Protein AF-A0A2S5V066-F1 (afdb_monomer_lite)

Foldseek 3Di:
DDLVVLLVLLLVLLVVLLVCLVPDDQQPADPVDPPDGSLNVLQVQLQVLQLLLCQLVVQQDRDDRDDDGQPVVDSVSNSVSSNVSSVSSSVSLVPDDQARATCDPDPPRGSSNSSVVSSVVSVCSVVSDPDDDPPDDDDDDDDDDDDDDDDDDDDDDDDDDDDPPPPPPPDPPPDDD

Radius of gyration: 23.22 Å; chains: 1; bounding box: 58×36×68 Å

pLDDT: mean 70.91, std 26.37, range [24.11, 96.81]

Sequence (177 aa):
MRHADFIDATEKAAASFGLLLETADLAMPVPSCPGWSLADLAAHLGGVHRWARAQLLGGGEQVDRQAPDAPLGDRDAFVAWFREGAAELVGTLRELPADAACWALYPPARASTWAKRSGRRSRRLCTSGMRPKPSGSARPSRRGSLRPASPKSRRTCTRGRSRSAGRLRSARWSTCG

Secondary structure (DSSP, 8-state):
--HHHHHHHHHHHHHHHHHHHHHS-TT-B-TTSTT-BHHHHHHHHHHHHHHHHHHHHTTTS-----PPPP-TT-HHHHHHHHHHHHHHHHHHHHHS-TT-B---SSSS-BHHHHHHHHHHHHHHHHHT--PPPP-PPPPPPPP----------------------------------

Structure (mmCIF, N/CA/C/O backbone):
data_AF-A0A2S5V066-F1
#
_entry.id   AF-A0A2S5V066-F1
#
loop_
_atom_site.group_PDB
_atom_site.id
_atom_site.type_symbol
_atom_site.label_atom_id
_atom_site.label_alt_id
_atom_site.label_comp_id
_atom_site.label_asym_id
_atom_site.label_entity_id
_atom_site.label_seq_id
_atom_site.pdbx_PDB_ins_code
_atom_site.Cartn_x
_atom_site.Cartn_y
_atom_site.Cartn_z
_atom_site.occupancy
_atom_site.B_iso_or_equiv
_atom_site.auth_seq_id
_atom_site.auth_comp_id
_atom_site.auth_asym_id
_atom_site.auth_atom_id
_atom_site.pdbx_PDB_model_num
ATOM 1 N N . MET A 1 1 ? 19.775 -5.676 2.095 1.00 64.50 1 MET A N 1
ATOM 2 C CA . MET A 1 1 ? 18.375 -6.084 1.866 1.00 64.50 1 MET A CA 1
ATOM 3 C C . MET A 1 1 ? 18.136 -6.068 0.366 1.00 64.50 1 MET A C 1
ATOM 5 O O . MET A 1 1 ? 18.369 -5.035 -0.263 1.00 64.50 1 MET A O 1
ATOM 9 N N . ARG A 1 2 ? 17.836 -7.238 -0.198 1.00 83.38 2 ARG A N 1
ATOM 10 C CA . ARG A 1 2 ? 17.603 -7.478 -1.629 1.00 83.38 2 ARG A CA 1
ATOM 11 C C . ARG A 1 2 ? 16.200 -6.986 -2.016 1.00 83.38 2 ARG A C 1
ATOM 13 O O . ARG A 1 2 ? 15.385 -6.712 -1.142 1.00 83.38 2 ARG A O 1
ATOM 20 N N . HIS A 1 3 ? 15.928 -6.847 -3.315 1.00 85.38 3 HIS A N 1
ATOM 21 C CA . HIS A 1 3 ? 14.616 -6.431 -3.852 1.00 85.38 3 HIS A CA 1
ATOM 22 C C . HIS A 1 3 ? 13.464 -7.274 -3.282 1.00 85.38 3 HIS A C 1
ATOM 24 O O . HIS A 1 3 ? 12.523 -6.718 -2.724 1.00 85.38 3 HIS A O 1
ATOM 30 N N . ALA A 1 4 ? 13.613 -8.601 -3.309 1.00 89.44 4 ALA A N 1
ATOM 31 C CA . ALA A 1 4 ? 12.638 -9.553 -2.777 1.00 89.44 4 ALA A CA 1
ATOM 32 C C . ALA A 1 4 ? 12.341 -9.353 -1.278 1.00 89.44 4 ALA A C 1
ATOM 34 O O . ALA A 1 4 ? 11.179 -9.302 -0.891 1.00 89.44 4 ALA A O 1
ATOM 35 N N . ASP A 1 5 ? 13.363 -9.121 -0.446 1.00 89.56 5 ASP A N 1
ATOM 36 C CA . ASP A 1 5 ? 13.177 -8.909 0.998 1.00 89.56 5 ASP A CA 1
ATOM 37 C C . ASP A 1 5 ? 12.239 -7.722 1.298 1.00 89.56 5 ASP A C 1
ATOM 39 O O . ASP A 1 5 ? 11.481 -7.735 2.270 1.00 89.56 5 ASP A O 1
ATOM 43 N N . PHE A 1 6 ? 12.303 -6.666 0.478 1.00 89.50 6 PHE A N 1
ATOM 44 C CA . PHE A 1 6 ? 11.434 -5.502 0.635 1.00 89.50 6 PHE A CA 1
ATOM 45 C C . PHE A 1 6 ? 9.996 -5.791 0.210 1.00 89.50 6 PHE A C 1
ATOM 47 O O . PHE A 1 6 ? 9.073 -5.290 0.851 1.00 89.50 6 PHE A O 1
ATOM 54 N N . ILE A 1 7 ? 9.815 -6.599 -0.835 1.00 92.38 7 ILE A N 1
ATOM 55 C CA . ILE A 1 7 ? 8.499 -7.052 -1.292 1.00 92.38 7 ILE A CA 1
ATOM 56 C C . ILE A 1 7 ? 7.834 -7.879 -0.191 1.00 92.38 7 ILE A C 1
ATOM 58 O O . ILE A 1 7 ? 6.714 -7.570 0.214 1.00 92.38 7 ILE A O 1
ATOM 62 N N . ASP A 1 8 ? 8.554 -8.853 0.368 1.00 92.12 8 ASP A N 1
ATOM 63 C CA . ASP A 1 8 ? 8.042 -9.714 1.436 1.00 92.12 8 ASP A CA 1
ATOM 64 C C . ASP A 1 8 ? 7.703 -8.915 2.700 1.00 92.12 8 ASP A C 1
ATOM 66 O O . ASP A 1 8 ? 6.710 -9.184 3.378 1.00 92.12 8 ASP A O 1
ATOM 70 N N . ALA A 1 9 ? 8.513 -7.904 3.030 1.00 90.50 9 ALA A N 1
ATOM 71 C CA . ALA A 1 9 ? 8.221 -7.005 4.141 1.00 90.50 9 ALA A CA 1
ATOM 72 C C . ALA A 1 9 ? 6.940 -6.188 3.901 1.00 90.50 9 ALA A C 1
ATOM 74 O O . ALA A 1 9 ? 6.173 -5.966 4.841 1.00 90.50 9 ALA A O 1
ATOM 75 N N . THR A 1 10 ? 6.697 -5.745 2.664 1.00 91.19 10 THR A N 1
ATOM 76 C CA . THR A 1 10 ? 5.458 -5.050 2.299 1.00 91.19 10 THR A CA 1
ATOM 77 C C . THR A 1 10 ? 4.251 -5.973 2.391 1.00 91.19 10 THR A C 1
ATOM 79 O O . THR A 1 10 ? 3.276 -5.599 3.041 1.00 91.19 10 THR A O 1
ATOM 82 N N . GLU A 1 11 ? 4.332 -7.176 1.826 1.00 94.56 11 GLU A N 1
ATOM 83 C CA . GLU A 1 11 ? 3.247 -8.162 1.855 1.00 94.56 11 GLU A CA 1
ATOM 84 C C . GLU A 1 11 ? 2.868 -8.543 3.292 1.00 94.56 11 GLU A C 1
ATOM 86 O O . GLU A 1 11 ? 1.706 -8.422 3.681 1.00 94.56 11 GLU A O 1
ATOM 91 N N . LYS A 1 12 ? 3.850 -8.907 4.128 1.00 93.19 12 LYS A N 1
ATOM 92 C CA . LYS A 1 12 ? 3.613 -9.296 5.530 1.00 93.19 12 LYS A CA 1
ATOM 93 C C . LYS A 1 12 ? 2.982 -8.173 6.348 1.00 93.19 12 LYS A C 1
ATOM 95 O O . LYS A 1 12 ? 2.071 -8.416 7.144 1.00 93.19 12 LYS A O 1
ATOM 100 N N . ALA A 1 13 ? 3.452 -6.940 6.164 1.00 91.50 13 ALA A N 1
ATOM 101 C CA . ALA A 1 13 ? 2.893 -5.794 6.869 1.00 91.50 13 ALA A CA 1
ATOM 102 C C . ALA A 1 13 ? 1.473 -5.471 6.395 1.00 91.50 13 ALA A C 1
ATOM 104 O O . ALA A 1 13 ? 0.614 -5.194 7.228 1.00 91.50 13 ALA A O 1
ATOM 105 N N . ALA A 1 14 ? 1.213 -5.533 5.085 1.00 93.56 14 ALA A N 1
ATOM 106 C CA . ALA A 1 14 ? -0.116 -5.301 4.532 1.00 93.56 14 ALA A CA 1
ATOM 107 C C . ALA A 1 14 ? -1.114 -6.369 4.999 1.00 93.56 14 ALA A C 1
ATOM 109 O O . ALA A 1 14 ? -2.214 -6.021 5.419 1.00 93.56 14 ALA A O 1
ATOM 110 N N . ALA A 1 15 ? -0.718 -7.645 5.025 1.00 93.69 15 ALA A N 1
ATOM 111 C CA . ALA A 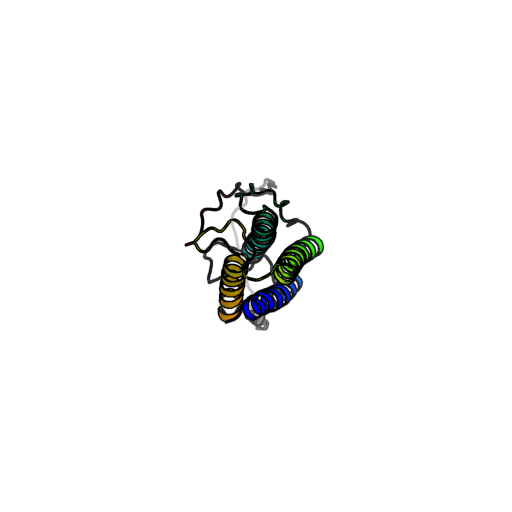1 15 ? -1.542 -8.724 5.565 1.00 93.69 15 ALA A CA 1
ATOM 112 C C . ALA A 1 15 ? -1.877 -8.496 7.050 1.00 93.69 15 ALA A C 1
ATOM 114 O O . ALA A 1 15 ? -3.047 -8.501 7.434 1.00 93.69 15 ALA A O 1
ATOM 115 N N . SER A 1 16 ? -0.861 -8.207 7.871 1.00 92.75 16 SER A N 1
ATOM 116 C CA . SER A 1 16 ? -1.038 -7.934 9.307 1.00 92.75 16 SER A CA 1
ATOM 117 C C . SER A 1 16 ? -1.949 -6.729 9.556 1.00 92.75 16 SER A C 1
ATOM 119 O O . SER A 1 16 ? -2.811 -6.759 10.430 1.00 92.75 16 SER A O 1
ATOM 121 N N . PHE A 1 17 ? -1.774 -5.664 8.774 1.00 93.06 17 PHE A N 1
ATOM 122 C CA . PHE A 1 17 ? -2.592 -4.466 8.888 1.00 93.06 17 PHE A CA 1
ATOM 123 C C . PHE A 1 17 ? -4.026 -4.713 8.406 1.00 93.06 17 PHE A C 1
ATOM 125 O O . PHE A 1 17 ? -4.961 -4.256 9.048 1.00 93.06 17 PHE A O 1
ATOM 132 N N . GLY A 1 18 ? -4.225 -5.510 7.354 1.00 93.69 18 GLY A N 1
ATOM 133 C CA . GLY A 1 18 ? -5.556 -5.924 6.906 1.00 93.69 18 GLY A CA 1
ATOM 134 C C . GLY A 1 18 ? -6.350 -6.647 7.999 1.00 93.69 18 GLY A C 1
ATOM 135 O O . GLY A 1 18 ? -7.513 -6.327 8.206 1.00 93.69 18 GLY A O 1
ATOM 136 N N . LEU A 1 19 ? -5.718 -7.556 8.751 1.00 93.50 19 LEU A N 1
ATOM 137 C CA . LEU A 1 19 ? -6.347 -8.218 9.909 1.00 93.50 19 LEU A CA 1
ATOM 138 C C . LEU A 1 19 ? -6.717 -7.226 11.028 1.00 93.50 19 LEU A C 1
ATOM 140 O O . LEU A 1 19 ? -7.747 -7.365 11.692 1.00 93.50 19 LEU A O 1
ATOM 144 N N . LEU A 1 20 ? -5.886 -6.201 11.242 1.00 93.50 20 LEU A N 1
ATOM 145 C CA . LEU A 1 20 ? -6.188 -5.132 12.196 1.00 93.50 20 LEU A CA 1
ATOM 146 C C . LEU A 1 20 ? -7.430 -4.342 11.756 1.00 93.50 20 LEU A C 1
ATOM 148 O O . LEU A 1 20 ? -8.261 -4.017 12.595 1.00 93.50 20 LEU A O 1
ATOM 152 N N . LEU A 1 21 ? -7.583 -4.058 10.461 1.00 93.69 21 LEU A N 1
ATOM 153 C CA . LEU A 1 21 ? -8.739 -3.317 9.940 1.00 93.69 21 LEU A CA 1
ATOM 154 C C . LEU A 1 21 ? -10.059 -4.085 10.083 1.00 93.69 21 LEU A C 1
ATOM 156 O O . LEU A 1 21 ? -11.103 -3.466 10.284 1.00 93.69 21 LEU A O 1
ATOM 160 N N . GLU A 1 22 ? -10.020 -5.416 10.043 1.00 93.62 22 GLU A N 1
ATOM 161 C CA . GLU A 1 22 ? -11.202 -6.253 10.283 1.00 93.62 22 GLU A CA 1
ATOM 162 C C . GLU A 1 22 ? -11.663 -6.192 11.738 1.00 93.62 22 GLU A C 1
ATOM 164 O O . GLU A 1 22 ? -12.860 -6.135 12.016 1.00 93.62 22 GLU A O 1
ATOM 169 N N . THR A 1 23 ? -10.716 -6.175 12.676 1.00 91.94 23 THR A N 1
ATOM 170 C CA . THR A 1 23 ? -10.989 -6.459 14.092 1.00 91.94 23 THR A CA 1
ATOM 171 C C . THR A 1 23 ? -10.970 -5.226 14.993 1.00 91.94 23 THR A C 1
ATOM 173 O O . THR A 1 23 ? -11.666 -5.198 16.007 1.00 91.94 23 THR A O 1
ATOM 176 N N . ALA A 1 24 ? -10.202 -4.193 14.646 1.00 92.38 24 ALA A N 1
ATOM 177 C CA . ALA A 1 24 ? -10.030 -3.003 15.473 1.00 92.38 24 ALA A CA 1
ATOM 178 C C . ALA A 1 24 ? -11.123 -1.945 15.239 1.00 92.38 24 ALA A C 1
ATOM 180 O O . ALA A 1 24 ? -11.897 -1.984 14.274 1.00 92.38 24 ALA A O 1
ATOM 181 N N . ASP A 1 25 ? -11.170 -0.959 16.136 1.00 92.00 25 ASP A N 1
ATOM 182 C CA . ASP A 1 25 ? -11.926 0.269 15.908 1.00 92.00 25 ASP A CA 1
ATOM 183 C C . ASP A 1 25 ? -11.200 1.136 14.868 1.00 92.00 25 ASP A C 1
ATOM 185 O O . ASP A 1 25 ? -10.052 1.544 15.057 1.00 92.00 25 ASP A O 1
ATOM 189 N N . LEU A 1 26 ? -11.885 1.428 13.764 1.00 92.25 26 LEU A N 1
ATOM 190 C CA . LEU A 1 26 ? -11.353 2.231 12.668 1.00 92.25 26 LEU A CA 1
ATOM 191 C C . LEU A 1 26 ? -11.183 3.710 13.047 1.00 92.25 26 LEU A C 1
ATOM 193 O O . LEU A 1 26 ? -10.360 4.393 12.441 1.00 92.25 26 LEU A O 1
ATOM 197 N N . ALA A 1 27 ? -11.903 4.194 14.064 1.00 93.19 27 ALA A N 1
ATOM 198 C CA . ALA A 1 27 ? -11.756 5.550 14.589 1.00 93.19 27 ALA A CA 1
ATOM 199 C C . ALA A 1 27 ? -10.580 5.691 15.574 1.00 93.19 27 ALA A C 1
ATOM 201 O O . ALA A 1 27 ? -10.289 6.798 16.032 1.00 93.19 27 ALA A O 1
ATOM 202 N N . MET A 1 28 ? -9.892 4.591 15.905 1.00 92.06 28 MET A N 1
ATOM 203 C CA . MET A 1 28 ? -8.785 4.600 16.856 1.00 92.06 28 MET A CA 1
ATOM 204 C C . MET A 1 28 ? -7.671 5.551 16.386 1.00 92.06 28 MET A C 1
ATOM 206 O O . MET A 1 28 ? -7.215 5.429 15.246 1.00 92.06 28 MET A O 1
ATOM 210 N N . PRO A 1 29 ? -7.194 6.471 17.244 1.00 90.50 29 PRO A N 1
ATOM 211 C CA . PRO A 1 29 ? -6.120 7.382 16.881 1.00 90.50 29 PRO A CA 1
ATOM 212 C C . PRO A 1 29 ? -4.798 6.632 16.703 1.00 90.50 29 PRO A C 1
ATOM 214 O O . PRO A 1 29 ? -4.482 5.710 17.458 1.00 90.50 29 PRO A O 1
ATOM 217 N N . VAL A 1 30 ? -3.997 7.067 15.733 1.00 89.00 30 VAL A N 1
ATOM 218 C CA . VAL A 1 30 ? -2.673 6.507 15.450 1.00 89.00 30 VAL A CA 1
ATOM 219 C C . VAL A 1 30 ? -1.600 7.336 16.172 1.00 89.00 30 VAL A C 1
ATOM 221 O O . VAL A 1 30 ? -1.351 8.473 15.778 1.00 89.00 30 VAL A O 1
ATOM 224 N N . PRO A 1 31 ? -0.899 6.806 17.195 1.00 84.19 31 PRO A N 1
ATOM 225 C CA . PRO A 1 31 ? 0.064 7.596 17.974 1.00 84.19 31 PRO A CA 1
ATOM 226 C C . PRO A 1 31 ? 1.236 8.152 17.156 1.00 84.19 31 PRO A C 1
ATOM 228 O O . PRO A 1 31 ? 1.748 9.226 17.453 1.00 84.19 31 PRO A O 1
ATOM 231 N N . SER A 1 32 ? 1.653 7.435 16.112 1.00 80.25 32 SER A N 1
ATOM 232 C CA . SER A 1 32 ? 2.714 7.868 15.196 1.00 80.25 32 SER A CA 1
ATOM 233 C C . SER A 1 32 ? 2.250 8.902 14.163 1.00 80.25 32 SER A C 1
ATOM 235 O O . SER A 1 32 ? 3.082 9.465 13.455 1.00 80.25 32 SER A O 1
ATOM 237 N N . CYS A 1 33 ? 0.942 9.157 14.061 1.00 83.50 33 CYS A N 1
ATOM 238 C CA . CYS A 1 33 ? 0.334 10.115 13.139 1.00 83.50 33 CYS A CA 1
ATOM 239 C C . CYS A 1 33 ? -0.735 10.931 13.888 1.00 83.50 33 CYS A C 1
ATOM 241 O O . CYS A 1 33 ? -1.925 10.616 13.805 1.00 83.50 33 CYS A O 1
ATOM 243 N N . PRO A 1 34 ? -0.332 11.968 14.650 1.00 84.56 34 PRO A N 1
ATOM 244 C CA . PRO A 1 34 ? -1.266 12.775 15.424 1.00 84.56 34 PRO A CA 1
ATOM 245 C C . PRO A 1 34 ? -2.397 13.339 14.555 1.00 84.56 34 PRO A C 1
ATOM 247 O O . PRO A 1 34 ? -2.156 13.931 13.505 1.00 84.56 34 PRO A O 1
ATOM 250 N N . GLY A 1 35 ? -3.639 13.148 15.004 1.00 88.31 35 GLY A N 1
ATOM 251 C CA . GLY A 1 35 ? -4.841 13.600 14.298 1.00 88.31 35 GLY A CA 1
ATOM 252 C C . GLY A 1 35 ? -5.381 12.633 13.242 1.00 88.31 35 GLY A C 1
ATOM 253 O O . GLY A 1 35 ? -6.401 12.944 12.637 1.00 88.31 35 GLY A O 1
ATOM 254 N N . TRP A 1 36 ? -4.740 11.482 13.023 1.00 92.31 36 TRP A N 1
ATOM 255 C CA . TRP A 1 36 ? -5.225 10.459 12.095 1.00 92.31 36 TRP A CA 1
ATOM 256 C C . TRP A 1 36 ? -5.885 9.304 12.839 1.00 92.31 36 TRP A C 1
ATOM 258 O O . TRP A 1 36 ? -5.367 8.827 13.855 1.00 92.31 36 TRP A O 1
ATOM 268 N N . SER A 1 37 ? -7.000 8.826 12.293 1.00 93.25 37 SER A N 1
ATOM 269 C CA . SER A 1 37 ? -7.599 7.551 12.674 1.00 93.25 37 SER A CA 1
ATOM 270 C C . SER A 1 37 ? -6.940 6.376 11.943 1.00 93.25 37 SER A C 1
ATOM 272 O O . SER A 1 37 ? -6.195 6.544 10.969 1.00 93.25 37 SER A O 1
ATOM 274 N N . LEU A 1 38 ? -7.227 5.158 12.400 1.00 93.19 38 LEU A N 1
ATOM 275 C CA . LEU A 1 38 ? -6.794 3.938 11.731 1.00 93.19 38 LEU A CA 1
ATOM 276 C C . LEU A 1 38 ? -7.350 3.853 10.296 1.00 93.19 38 LEU A C 1
ATOM 278 O O . LEU A 1 38 ? -6.616 3.459 9.387 1.00 93.19 38 LEU A O 1
ATOM 282 N N . ALA A 1 39 ? -8.600 4.278 10.078 1.00 92.62 39 ALA A N 1
ATOM 283 C CA . ALA A 1 39 ? -9.187 4.395 8.743 1.00 92.62 39 ALA A CA 1
ATOM 284 C C . ALA A 1 39 ? -8.435 5.393 7.854 1.00 92.62 39 ALA A C 1
ATOM 286 O O . ALA A 1 39 ? -8.141 5.067 6.705 1.00 92.62 39 ALA A O 1
ATOM 287 N N . ASP A 1 40 ? -8.073 6.571 8.374 1.00 92.38 40 ASP A N 1
ATOM 288 C CA . ASP A 1 40 ? -7.333 7.579 7.597 1.00 92.38 40 ASP A CA 1
ATOM 289 C C . ASP A 1 40 ? -5.979 7.032 7.138 1.00 92.38 40 ASP A C 1
ATOM 291 O O . ASP A 1 40 ? -5.590 7.166 5.974 1.00 92.38 40 ASP A O 1
ATOM 295 N N . LEU A 1 41 ? -5.277 6.345 8.044 1.00 92.38 41 LEU A N 1
ATOM 296 C CA . LEU A 1 41 ? -4.013 5.696 7.725 1.00 92.38 41 LEU A CA 1
ATOM 297 C C . LEU A 1 41 ? -4.191 4.610 6.657 1.00 92.38 41 LEU A C 1
ATOM 299 O O . LEU A 1 41 ? -3.415 4.554 5.704 1.00 92.38 41 LEU A O 1
ATOM 303 N N . ALA A 1 42 ? -5.207 3.761 6.791 1.00 93.12 42 ALA A N 1
ATOM 304 C CA . ALA A 1 42 ? -5.487 2.696 5.835 1.00 93.12 42 ALA A CA 1
ATOM 305 C C . ALA A 1 42 ? -5.859 3.227 4.446 1.00 93.12 42 ALA A C 1
ATOM 307 O O . ALA A 1 42 ? -5.311 2.759 3.445 1.00 93.12 42 ALA A O 1
ATOM 308 N N . ALA A 1 43 ? -6.703 4.257 4.380 1.00 92.19 43 ALA A N 1
ATOM 309 C CA . ALA A 1 43 ? -7.068 4.922 3.135 1.00 92.19 43 ALA A CA 1
ATOM 310 C C . ALA A 1 43 ? -5.837 5.547 2.463 1.00 92.19 43 ALA A C 1
ATOM 312 O O . ALA A 1 43 ? -5.613 5.374 1.262 1.00 92.19 43 ALA A O 1
ATOM 313 N N . HIS A 1 44 ? -4.977 6.209 3.244 1.00 91.19 44 HIS A N 1
ATOM 314 C CA . HIS A 1 44 ? -3.728 6.765 2.736 1.00 91.19 44 HIS A CA 1
ATOM 315 C C . HIS A 1 44 ? -2.798 5.683 2.174 1.00 91.19 44 HIS A C 1
ATOM 317 O O . HIS A 1 44 ? -2.260 5.836 1.075 1.00 91.19 44 HIS A O 1
ATOM 323 N N . LEU A 1 45 ? -2.594 4.592 2.914 1.00 92.44 45 LEU A N 1
ATOM 324 C CA . LEU A 1 45 ? -1.712 3.504 2.497 1.00 92.44 45 LEU A CA 1
ATOM 325 C C . LEU A 1 45 ? -2.238 2.788 1.252 1.00 92.44 45 LEU A C 1
ATOM 327 O O . LEU A 1 45 ? -1.463 2.582 0.321 1.00 92.44 45 LEU A O 1
ATOM 331 N N . GLY A 1 46 ? -3.537 2.489 1.186 1.00 92.38 46 GLY A N 1
ATOM 332 C CA . GLY A 1 46 ? -4.141 1.899 -0.010 1.00 92.38 46 GLY A CA 1
ATOM 333 C C . GLY A 1 46 ? -4.001 2.804 -1.239 1.0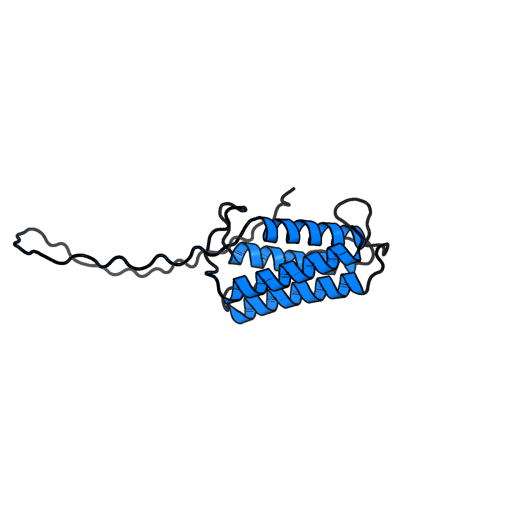0 92.38 46 GLY A C 1
ATOM 334 O O . GLY A 1 46 ? -3.613 2.338 -2.3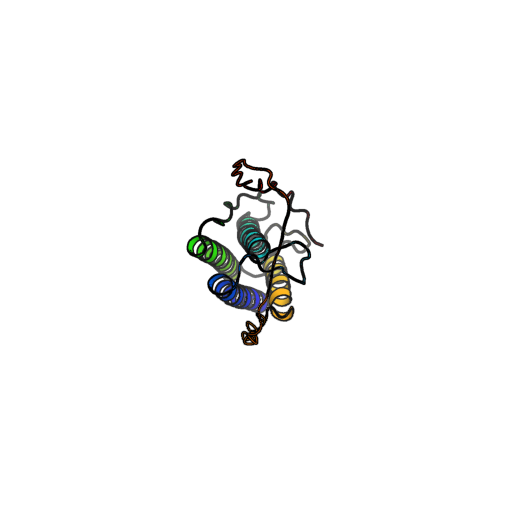11 1.00 92.38 46 GLY A O 1
ATOM 335 N N . GLY A 1 47 ? -4.177 4.120 -1.074 1.00 90.94 47 GLY A N 1
ATOM 336 C CA . GLY A 1 47 ? -3.926 5.089 -2.144 1.00 90.94 47 GLY A CA 1
ATOM 337 C C . GLY A 1 47 ? -2.459 5.117 -2.586 1.00 90.94 47 GLY A C 1
ATOM 338 O O . GLY A 1 47 ? -2.164 5.221 -3.776 1.00 90.94 47 GLY A O 1
ATOM 339 N N . VAL A 1 48 ? -1.523 4.969 -1.645 1.00 89.81 48 VAL A N 1
ATOM 340 C CA . VAL A 1 48 ? -0.087 4.876 -1.943 1.00 89.81 48 VAL A CA 1
ATOM 341 C C . VAL A 1 48 ? 0.259 3.578 -2.665 1.00 89.81 48 VAL A C 1
ATOM 343 O O . VAL A 1 48 ? 1.117 3.624 -3.544 1.00 89.81 48 VAL A O 1
ATOM 346 N N . HIS A 1 49 ? -0.387 2.453 -2.343 1.00 92.31 49 HIS A N 1
ATOM 347 C CA . HIS A 1 49 ? -0.153 1.196 -3.054 1.00 92.31 49 HIS A CA 1
ATOM 348 C C . HIS A 1 49 ? -0.521 1.322 -4.533 1.00 92.31 49 HIS A C 1
ATOM 350 O O . HIS A 1 49 ? 0.301 1.035 -5.404 1.00 92.31 49 HIS A O 1
ATOM 356 N N . ARG A 1 50 ? -1.719 1.852 -4.807 1.00 92.25 50 ARG A N 1
ATOM 357 C CA . ARG A 1 50 ? -2.203 2.084 -6.173 1.00 92.25 50 ARG A CA 1
ATOM 358 C C . ARG A 1 50 ? -1.339 3.098 -6.920 1.00 92.25 50 ARG A C 1
ATOM 360 O O . ARG A 1 50 ? -0.993 2.869 -8.074 1.00 92.25 50 ARG A O 1
ATOM 367 N N . TRP A 1 51 ? -0.914 4.171 -6.253 1.00 89.62 51 TRP A N 1
ATOM 368 C CA . TRP A 1 51 ? -0.004 5.141 -6.862 1.00 89.62 51 TRP A CA 1
ATOM 369 C C . TRP A 1 51 ? 1.356 4.531 -7.211 1.00 89.62 51 TRP A C 1
ATOM 371 O O . TRP A 1 51 ? 1.830 4.689 -8.330 1.00 89.62 51 TRP A O 1
ATOM 381 N N . ALA A 1 52 ? 1.978 3.805 -6.280 1.00 90.25 52 ALA A N 1
ATOM 382 C CA . ALA A 1 52 ? 3.257 3.146 -6.530 1.00 90.25 52 ALA A CA 1
ATOM 383 C C . ALA A 1 52 ? 3.169 2.174 -7.709 1.00 90.25 52 ALA A C 1
ATOM 385 O O . ALA A 1 52 ? 4.051 2.166 -8.563 1.00 90.25 52 ALA A O 1
ATOM 386 N N . ARG A 1 53 ? 2.077 1.406 -7.783 1.00 91.94 53 ARG A N 1
ATOM 387 C CA . ARG A 1 53 ? 1.800 0.521 -8.911 1.00 91.94 53 ARG A CA 1
ATOM 388 C C . ARG A 1 53 ? 1.686 1.289 -10.228 1.00 91.94 53 ARG A C 1
ATOM 390 O O . ARG A 1 53 ? 2.315 0.887 -11.199 1.00 91.94 53 ARG A O 1
ATOM 397 N N . ALA A 1 54 ? 0.950 2.398 -10.263 1.00 89.75 54 ALA A N 1
ATOM 398 C CA . ALA A 1 54 ? 0.833 3.218 -11.469 1.00 89.75 54 ALA A CA 1
ATOM 399 C C . ALA A 1 54 ? 2.204 3.712 -11.967 1.00 89.75 54 ALA A C 1
ATOM 401 O O . ALA A 1 54 ? 2.499 3.589 -13.152 1.00 89.75 54 ALA A O 1
ATOM 402 N N . GLN A 1 55 ? 3.084 4.171 -11.068 1.00 88.81 55 GLN A N 1
ATOM 403 C CA . GLN A 1 55 ? 4.431 4.615 -11.462 1.00 88.81 55 GLN A CA 1
ATOM 404 C C . GLN A 1 55 ? 5.312 3.470 -11.978 1.00 88.81 55 GLN A C 1
ATOM 406 O O . GLN A 1 55 ? 6.145 3.692 -12.855 1.00 88.81 55 GLN A O 1
ATOM 411 N N . LEU A 1 56 ? 5.143 2.257 -11.442 1.00 88.88 56 LEU A N 1
ATOM 412 C CA . LEU A 1 56 ? 5.853 1.065 -11.917 1.00 88.88 56 LEU A CA 1
ATOM 413 C C . LEU A 1 56 ? 5.423 0.674 -13.335 1.00 88.88 56 LEU A C 1
ATOM 415 O O . LEU A 1 56 ? 6.263 0.273 -14.132 1.00 88.88 56 LEU A O 1
ATOM 419 N N . LEU A 1 57 ? 4.135 0.822 -13.651 1.00 88.94 57 LEU A N 1
ATOM 420 C CA . LEU A 1 57 ? 3.579 0.503 -14.969 1.00 88.94 57 LEU A CA 1
ATOM 421 C C . LEU A 1 57 ? 3.766 1.634 -15.995 1.00 88.94 57 LEU A C 1
ATOM 423 O O . LEU A 1 57 ? 3.714 1.384 -17.193 1.00 88.94 57 LEU A O 1
ATOM 427 N N . GLY A 1 58 ? 4.019 2.864 -15.541 1.00 83.06 58 GLY A N 1
ATOM 428 C CA . GLY A 1 58 ? 4.154 4.064 -16.374 1.00 83.06 58 GLY A CA 1
ATOM 429 C C . GLY A 1 58 ? 5.437 4.180 -17.205 1.00 83.06 58 GLY A C 1
ATOM 430 O O . GLY A 1 58 ? 5.709 5.247 -17.743 1.00 83.06 58 GLY A O 1
ATOM 431 N N . GLY A 1 59 ? 6.269 3.136 -17.277 1.00 71.62 59 GLY A N 1
ATOM 432 C CA . GLY A 1 59 ? 7.380 3.056 -18.236 1.00 71.62 59 GLY A CA 1
ATOM 433 C C . GLY A 1 59 ? 8.489 4.112 -18.111 1.00 71.62 59 GLY A C 1
ATOM 434 O O . GLY A 1 59 ? 9.305 4.230 -19.018 1.00 71.62 59 GLY A O 1
ATOM 435 N N . GLY A 1 60 ? 8.549 4.877 -17.014 1.00 71.19 60 GLY A N 1
ATOM 436 C CA . GLY A 1 60 ? 9.561 5.927 -16.814 1.00 71.19 60 GLY A CA 1
ATOM 437 C C . GLY A 1 60 ? 9.004 7.348 -16.753 1.00 71.19 60 GLY A C 1
ATOM 438 O O . GLY A 1 60 ? 9.694 8.239 -16.257 1.00 71.19 60 GLY A O 1
ATOM 439 N N . GLU A 1 61 ? 7.753 7.549 -17.161 1.00 76.56 61 GLU A N 1
ATOM 440 C CA . GLU A 1 61 ? 7.062 8.827 -17.013 1.00 76.56 61 GLU A CA 1
ATOM 441 C C . GLU A 1 61 ? 6.290 8.898 -15.695 1.00 76.56 61 GLU A C 1
ATOM 443 O O . GLU A 1 61 ? 5.855 7.891 -15.124 1.00 76.56 61 GLU A O 1
ATOM 448 N N . GLN A 1 62 ? 6.137 10.115 -15.175 1.00 79.12 62 GLN A N 1
ATOM 449 C CA . GLN A 1 62 ? 5.310 10.329 -14.001 1.00 79.12 62 GLN A CA 1
ATOM 450 C C . GLN A 1 62 ? 3.838 10.229 -14.405 1.00 79.12 62 GLN A C 1
ATOM 452 O O . GLN A 1 62 ? 3.314 11.124 -15.060 1.00 79.12 62 GLN A O 1
ATOM 457 N N . VAL A 1 63 ? 3.158 9.178 -13.957 1.00 79.44 63 VAL A N 1
ATOM 458 C CA . VAL A 1 63 ? 1.710 9.048 -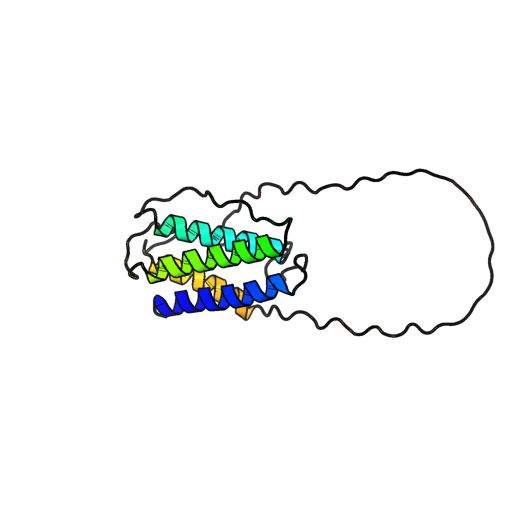14.148 1.00 79.44 63 VAL A CA 1
ATOM 459 C C . VAL A 1 63 ? 0.970 9.858 -13.083 1.00 79.44 63 VAL A C 1
ATOM 461 O O . VAL A 1 63 ? 1.378 9.905 -11.914 1.00 79.44 63 VAL A O 1
ATOM 464 N N . ASP A 1 64 ? -0.102 10.534 -13.496 1.00 69.06 64 ASP A N 1
ATOM 465 C CA . ASP A 1 64 ? -0.938 11.300 -12.579 1.00 69.06 64 ASP A CA 1
ATOM 466 C C . ASP A 1 64 ? -1.831 10.380 -11.733 1.00 69.06 64 ASP A C 1
ATOM 468 O O . ASP A 1 64 ? -2.202 9.266 -12.114 1.00 69.06 64 ASP A O 1
ATOM 472 N N . ARG A 1 65 ? -2.159 10.839 -10.528 1.00 67.38 65 ARG A N 1
ATOM 473 C CA . ARG A 1 65 ? -2.865 10.036 -9.533 1.00 67.38 65 ARG A CA 1
ATOM 474 C C . ARG A 1 65 ? -4.341 9.889 -9.904 1.00 67.38 65 ARG A C 1
ATOM 476 O O . ARG A 1 65 ? -5.122 10.813 -9.706 1.00 67.38 65 ARG A O 1
ATOM 483 N N . GLN A 1 66 ? -4.753 8.674 -10.258 1.00 58.81 66 GLN A N 1
ATOM 484 C CA . GLN A 1 66 ? -6.160 8.260 -10.235 1.00 58.81 66 GLN A CA 1
ATOM 485 C C . GLN A 1 66 ? -6.302 6.974 -9.420 1.00 58.81 66 GLN A C 1
ATOM 487 O O . GLN A 1 66 ? -6.283 5.866 -9.944 1.00 58.81 66 GLN A O 1
ATOM 492 N N . ALA A 1 67 ? -6.384 7.121 -8.098 1.00 64.19 67 ALA A N 1
ATOM 493 C CA . ALA A 1 67 ? -6.801 6.025 -7.232 1.00 64.19 67 ALA A CA 1
ATOM 494 C C . ALA A 1 67 ? -8.273 6.255 -6.872 1.00 64.19 67 ALA A C 1
ATOM 496 O O . ALA A 1 67 ? -8.590 7.373 -6.460 1.00 64.19 67 ALA A O 1
ATOM 497 N N . PRO A 1 68 ? -9.151 5.246 -7.009 1.00 71.38 68 PRO A N 1
ATOM 498 C CA . PRO A 1 68 ? -10.525 5.362 -6.544 1.00 71.38 68 PRO A CA 1
ATOM 499 C C . PRO A 1 68 ? -10.541 5.685 -5.049 1.00 71.38 68 PRO A C 1
ATOM 501 O O . PRO A 1 68 ? -9.681 5.205 -4.298 1.00 71.38 68 PRO A O 1
ATOM 504 N N . ASP A 1 69 ? -11.510 6.499 -4.633 1.00 83.25 69 ASP A N 1
ATOM 505 C CA . ASP A 1 69 ? -11.700 6.829 -3.226 1.00 83.25 69 ASP A CA 1
ATOM 506 C C . ASP A 1 69 ? -11.935 5.559 -2.401 1.00 83.25 69 ASP A C 1
ATOM 508 O O . ASP A 1 69 ? -12.555 4.592 -2.852 1.00 83.25 69 ASP A O 1
ATOM 512 N N . ALA A 1 70 ? -11.419 5.562 -1.173 1.00 88.94 70 ALA A N 1
ATOM 513 C CA . ALA A 1 70 ? -11.619 4.457 -0.251 1.00 88.94 70 ALA A CA 1
ATOM 514 C C . ALA A 1 70 ? -13.112 4.336 0.117 1.00 88.94 70 ALA A C 1
ATOM 516 O O . ALA A 1 70 ? -13.715 5.340 0.514 1.00 88.94 70 ALA A O 1
ATOM 517 N N . PRO A 1 71 ? -13.714 3.133 0.066 1.00 91.88 71 PRO A N 1
ATOM 518 C CA . PRO A 1 71 ? -15.128 2.938 0.382 1.00 91.88 71 PRO A CA 1
ATOM 519 C C . PRO A 1 71 ? -15.371 2.921 1.903 1.00 91.88 71 PRO A C 1
ATOM 521 O O . PRO A 1 71 ? -15.806 1.929 2.471 1.00 91.88 71 PRO A O 1
ATOM 524 N N . LEU A 1 72 ? -15.110 4.042 2.585 1.00 87.75 72 LEU A N 1
ATOM 525 C CA . LEU A 1 72 ? -15.157 4.172 4.054 1.00 87.75 72 LEU A CA 1
ATOM 526 C C . LEU A 1 72 ? -16.540 3.911 4.684 1.00 87.75 72 LEU A C 1
ATOM 528 O O . LEU A 1 72 ? -16.643 3.794 5.903 1.00 87.75 72 LEU A O 1
ATOM 532 N N . GLY A 1 73 ? -17.602 3.867 3.874 1.00 88.88 73 GLY A N 1
ATOM 533 C CA . GLY A 1 73 ? -18.967 3.595 4.331 1.00 88.88 73 GLY A CA 1
ATOM 534 C C . GLY A 1 73 ? -19.240 2.124 4.655 1.00 88.88 73 GLY A C 1
ATOM 535 O O . GLY A 1 73 ? -20.211 1.843 5.353 1.00 88.88 73 GLY A O 1
ATOM 536 N N . ASP A 1 74 ? -18.393 1.210 4.181 1.00 94.38 74 ASP A N 1
ATOM 537 C CA . ASP A 1 74 ? -18.521 -0.233 4.374 1.00 94.38 74 ASP A CA 1
ATOM 538 C C . ASP A 1 74 ? -17.157 -0.808 4.782 1.00 94.38 74 ASP A C 1
ATOM 540 O O . ASP A 1 74 ? -16.160 -0.652 4.075 1.00 94.38 74 ASP A O 1
ATOM 544 N N . ARG A 1 75 ? -17.101 -1.452 5.955 1.00 93.56 75 ARG A N 1
ATOM 545 C CA . ARG A 1 75 ? -15.852 -1.999 6.500 1.00 93.56 75 ARG A CA 1
ATOM 546 C C . ARG A 1 75 ? -15.289 -3.099 5.607 1.00 93.56 75 ARG A C 1
ATOM 548 O O . ARG A 1 75 ? -14.086 -3.089 5.357 1.00 93.56 75 ARG A O 1
ATOM 555 N N . ASP A 1 76 ? -16.120 -4.021 5.144 1.00 95.31 76 ASP A N 1
ATOM 556 C CA . ASP A 1 76 ? -15.657 -5.193 4.403 1.00 95.31 76 ASP A CA 1
ATOM 557 C C . ASP A 1 76 ? -15.156 -4.766 3.024 1.00 95.31 76 ASP A C 1
ATOM 559 O O . ASP A 1 76 ? -14.056 -5.148 2.615 1.00 95.31 76 ASP A O 1
ATOM 563 N N . ALA A 1 77 ? -15.887 -3.863 2.363 1.00 95.81 77 ALA A N 1
ATOM 564 C CA . ALA A 1 77 ? -15.439 -3.255 1.114 1.00 95.81 77 ALA A CA 1
ATOM 565 C C . ALA A 1 77 ? -14.133 -2.461 1.296 1.00 95.81 77 ALA A C 1
ATOM 567 O O . ALA A 1 77 ? -13.249 -2.505 0.440 1.00 95.81 77 ALA A O 1
ATOM 568 N N . PHE A 1 78 ? -13.975 -1.748 2.415 1.00 95.75 78 PHE A N 1
ATOM 569 C CA . PHE A 1 78 ? -12.761 -0.985 2.706 1.00 95.75 78 PHE A CA 1
ATOM 570 C C . PHE A 1 78 ? -11.543 -1.877 2.963 1.00 95.75 78 PHE A C 1
ATOM 572 O O . PHE A 1 78 ? -10.457 -1.613 2.435 1.00 95.75 78 PHE A O 1
ATOM 579 N N . VAL A 1 79 ? -11.717 -2.954 3.732 1.00 96.12 79 VAL A N 1
ATOM 580 C CA . VAL A 1 79 ? -10.669 -3.953 3.975 1.00 96.12 79 VAL A CA 1
ATOM 581 C C . VAL A 1 79 ? -10.271 -4.637 2.667 1.00 96.12 79 VAL A C 1
ATOM 583 O O . VAL A 1 79 ? -9.073 -4.758 2.391 1.00 96.12 79 VAL A O 1
ATOM 586 N N . ALA A 1 80 ? -11.247 -5.046 1.851 1.00 96.44 80 ALA A N 1
ATOM 587 C CA . ALA A 1 80 ? -11.003 -5.647 0.541 1.00 96.44 80 ALA A CA 1
ATOM 588 C C . ALA A 1 80 ? -10.217 -4.691 -0.367 1.00 96.44 80 ALA A C 1
ATOM 590 O O . ALA A 1 80 ? -9.138 -5.043 -0.840 1.00 96.44 80 ALA A O 1
ATOM 591 N N . TRP A 1 81 ? -10.668 -3.439 -0.488 1.00 96.31 81 TRP A N 1
ATOM 592 C CA . TRP A 1 81 ? -9.999 -2.408 -1.283 1.00 96.31 81 TRP A CA 1
ATOM 593 C C . TRP A 1 81 ? -8.539 -2.179 -0.863 1.00 96.31 81 TRP A C 1
ATOM 595 O O . TRP A 1 81 ? -7.659 -2.017 -1.717 1.00 96.31 81 TRP A O 1
ATOM 605 N N . PHE A 1 82 ? -8.260 -2.173 0.446 1.00 95.94 82 PHE A N 1
ATOM 606 C CA . PHE A 1 82 ? -6.899 -2.029 0.966 1.00 95.94 82 PHE A CA 1
ATOM 607 C C . PHE A 1 82 ? -6.021 -3.234 0.596 1.00 95.94 82 PHE A C 1
ATOM 609 O O . PHE A 1 82 ? -4.882 -3.055 0.143 1.00 95.94 82 PHE A O 1
ATOM 616 N N . ARG A 1 83 ? -6.545 -4.453 0.783 1.00 96.25 83 ARG A N 1
ATOM 617 C CA . ARG A 1 83 ? -5.839 -5.709 0.490 1.00 96.25 83 ARG A CA 1
ATOM 618 C C . ARG A 1 83 ? -5.542 -5.862 -0.992 1.00 96.25 83 ARG A C 1
ATOM 620 O O . ARG A 1 83 ? -4.408 -6.174 -1.337 1.00 96.25 83 ARG A O 1
ATOM 627 N N . GLU A 1 84 ? -6.517 -5.584 -1.848 1.00 96.25 84 GLU A N 1
ATOM 628 C CA . GLU A 1 84 ? -6.357 -5.610 -3.302 1.00 96.25 84 GLU A CA 1
ATOM 629 C C . GLU A 1 84 ? -5.256 -4.653 -3.750 1.00 96.25 84 GLU A C 1
ATOM 631 O O . GLU A 1 84 ? -4.327 -5.063 -4.438 1.00 96.25 84 GLU A O 1
ATOM 636 N N . GLY A 1 85 ? -5.283 -3.399 -3.282 1.00 94.81 85 GLY A N 1
ATOM 637 C CA . GLY A 1 85 ? -4.243 -2.431 -3.628 1.00 94.81 85 GLY A CA 1
ATOM 638 C C . GLY A 1 85 ? -2.842 -2.904 -3.224 1.00 94.81 85 GLY A C 1
ATOM 639 O O . GLY A 1 85 ? -1.890 -2.745 -3.988 1.00 94.81 85 GLY A O 1
ATOM 640 N N . ALA A 1 86 ? -2.707 -3.511 -2.040 1.00 95.62 86 ALA A N 1
ATOM 641 C CA . ALA A 1 86 ? -1.438 -4.077 -1.587 1.00 95.62 86 ALA A CA 1
ATOM 642 C C . ALA A 1 86 ? -0.995 -5.280 -2.436 1.00 95.62 86 ALA A C 1
ATOM 644 O O . ALA A 1 86 ? 0.169 -5.345 -2.831 1.00 95.62 86 ALA A O 1
ATOM 645 N N . ALA A 1 87 ? -1.912 -6.206 -2.726 1.00 96.81 87 ALA A N 1
ATOM 646 C CA . ALA A 1 87 ? -1.645 -7.402 -3.517 1.00 96.81 87 ALA A CA 1
ATOM 647 C C . ALA A 1 87 ? -1.231 -7.050 -4.952 1.00 96.81 87 ALA A C 1
ATOM 649 O O . ALA A 1 87 ? -0.231 -7.568 -5.442 1.00 96.81 87 ALA A O 1
ATOM 650 N N . GLU A 1 88 ? -1.928 -6.111 -5.594 1.00 96.06 88 GLU A N 1
ATOM 651 C CA . GLU A 1 88 ? -1.592 -5.634 -6.936 1.00 96.06 88 GLU A CA 1
ATOM 652 C C . GLU A 1 88 ? -0.191 -5.001 -6.987 1.00 96.06 88 GLU A C 1
ATOM 654 O O . GLU A 1 88 ? 0.580 -5.257 -7.917 1.00 96.06 88 GLU A O 1
ATOM 659 N 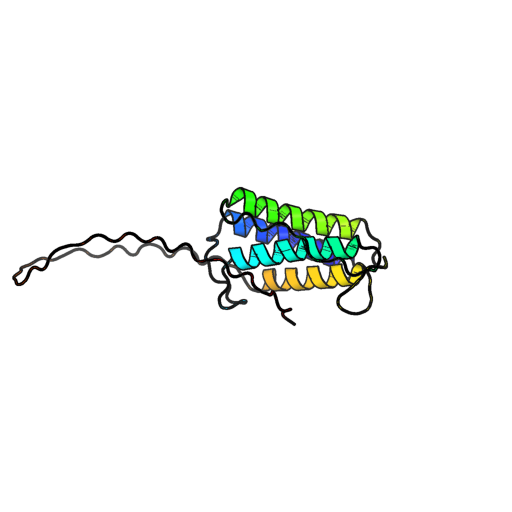N . LEU A 1 89 ? 0.164 -4.177 -5.992 1.00 94.62 89 LEU A N 1
ATOM 660 C CA . LEU A 1 89 ? 1.502 -3.588 -5.901 1.00 94.62 89 LEU A CA 1
ATOM 661 C C . LEU A 1 89 ? 2.573 -4.671 -5.720 1.00 94.62 89 LEU A C 1
ATOM 663 O O . LEU A 1 89 ? 3.602 -4.636 -6.395 1.00 94.62 89 LEU A O 1
ATOM 667 N N . VAL A 1 90 ? 2.348 -5.613 -4.800 1.00 96.56 90 VAL A N 1
ATOM 668 C CA . VAL A 1 90 ? 3.278 -6.718 -4.531 1.00 96.56 90 VAL A CA 1
ATOM 669 C C . VAL A 1 90 ? 3.462 -7.582 -5.777 1.00 96.56 90 VAL A C 1
ATOM 671 O O . VAL A 1 90 ? 4.602 -7.870 -6.130 1.00 96.56 90 VAL A O 1
ATOM 674 N N . GLY A 1 91 ? 2.377 -7.935 -6.471 1.00 96.62 91 GLY A N 1
ATOM 675 C CA . GLY A 1 91 ? 2.423 -8.681 -7.731 1.00 96.62 91 GLY A CA 1
ATOM 676 C C . GLY A 1 91 ? 3.257 -7.959 -8.787 1.00 96.62 91 GLY A C 1
ATOM 677 O O . GLY A 1 91 ? 4.238 -8.510 -9.277 1.00 96.62 91 GLY A O 1
ATOM 678 N N . THR A 1 92 ? 2.974 -6.674 -9.014 1.00 95.00 92 THR A N 1
ATOM 679 C CA . THR A 1 92 ? 3.721 -5.849 -9.982 1.00 95.00 92 THR A CA 1
ATOM 680 C C . THR A 1 92 ? 5.221 -5.795 -9.651 1.00 95.00 92 THR A C 1
ATOM 682 O O . THR A 1 92 ? 6.072 -5.904 -10.530 1.00 95.00 92 THR A O 1
ATOM 685 N N . LEU A 1 93 ? 5.581 -5.653 -8.371 1.00 93.69 93 LEU A N 1
ATOM 686 C CA . LEU A 1 93 ? 6.984 -5.635 -7.941 1.00 93.69 93 LEU A CA 1
ATOM 687 C C . LEU A 1 93 ? 7.687 -6.994 -8.078 1.00 93.69 93 LEU A C 1
ATOM 689 O O . LEU A 1 93 ? 8.913 -7.010 -8.210 1.00 93.69 93 LEU A O 1
ATOM 693 N N . ARG A 1 94 ? 6.946 -8.108 -8.002 1.00 95.06 94 ARG A N 1
ATOM 694 C CA . ARG A 1 94 ? 7.468 -9.470 -8.218 1.00 95.06 94 ARG A CA 1
ATOM 695 C C . ARG A 1 94 ? 7.701 -9.765 -9.695 1.00 95.06 94 ARG A C 1
ATOM 697 O O . ARG A 1 94 ? 8.657 -10.461 -10.014 1.00 95.06 94 ARG A O 1
ATOM 704 N N . GLU A 1 95 ? 6.844 -9.244 -10.565 1.00 94.31 95 GLU A N 1
ATOM 705 C CA . GLU A 1 95 ? 6.946 -9.414 -12.017 1.00 94.31 95 GLU A CA 1
ATOM 706 C C . GLU A 1 95 ? 8.089 -8.587 -12.618 1.00 94.31 95 GLU A C 1
ATOM 708 O O . GLU A 1 95 ? 8.771 -9.038 -13.538 1.00 94.31 95 GLU A O 1
ATOM 713 N N . LEU A 1 96 ? 8.331 -7.384 -12.089 1.00 89.81 96 LEU A N 1
ATOM 714 C CA . LEU A 1 96 ? 9.379 -6.504 -12.595 1.00 89.81 96 LEU A CA 1
ATOM 715 C C . LEU A 1 96 ? 10.771 -6.885 -12.064 1.00 89.81 96 LEU A C 1
ATOM 717 O O . LEU A 1 96 ? 10.949 -7.056 -10.850 1.00 89.81 96 LEU A O 1
ATOM 721 N N . PRO A 1 97 ? 11.806 -6.915 -12.928 1.00 88.94 97 PRO A N 1
ATOM 722 C CA . PRO A 1 97 ? 13.177 -7.037 -12.460 1.00 88.94 97 PRO A CA 1
ATOM 723 C C . PRO A 1 97 ? 13.567 -5.808 -11.625 1.00 88.94 97 PRO A C 1
ATOM 725 O O . PRO A 1 97 ? 13.066 -4.698 -11.809 1.00 88.94 97 PRO A O 1
ATOM 728 N N . ALA A 1 98 ? 14.475 -5.998 -10.666 1.00 88.12 98 ALA A N 1
ATOM 729 C CA . ALA A 1 98 ? 14.830 -4.973 -9.678 1.00 88.12 98 ALA A CA 1
ATOM 730 C C . ALA A 1 98 ? 15.395 -3.674 -10.293 1.00 88.12 98 ALA A C 1
ATOM 732 O O . ALA A 1 98 ? 15.344 -2.602 -9.670 1.00 88.12 98 ALA A O 1
ATOM 733 N N . ASP A 1 99 ? 15.967 -3.778 -11.488 1.00 87.44 99 ASP A N 1
ATOM 734 C CA . ASP A 1 99 ? 16.559 -2.706 -12.277 1.00 87.44 99 ASP A CA 1
ATOM 735 C C . ASP A 1 99 ? 15.637 -2.152 -13.370 1.00 87.44 99 ASP A C 1
ATOM 737 O O . ASP A 1 99 ? 16.040 -1.195 -14.033 1.00 87.44 99 ASP A O 1
ATOM 741 N N . ALA A 1 100 ? 14.405 -2.668 -13.495 1.00 87.38 100 ALA A N 1
ATOM 742 C CA . ALA A 1 100 ? 13.402 -2.150 -14.420 1.00 87.38 100 ALA A CA 1
ATOM 743 C C . ALA A 1 100 ? 13.274 -0.633 -14.277 1.00 87.38 100 ALA A C 1
ATOM 745 O O . ALA A 1 100 ? 13.077 -0.118 -13.167 1.00 87.38 100 ALA A O 1
ATOM 746 N N . ALA A 1 101 ? 13.401 0.067 -15.403 1.00 84.69 101 ALA A N 1
ATOM 747 C CA . ALA A 1 101 ? 13.273 1.510 -15.457 1.00 84.69 101 ALA A CA 1
ATOM 748 C C . ALA A 1 101 ? 11.827 1.912 -15.149 1.00 84.69 101 ALA A C 1
ATOM 750 O O . ALA A 1 101 ? 10.882 1.424 -15.763 1.00 84.69 101 ALA A O 1
ATOM 751 N N . CYS A 1 102 ? 11.661 2.810 -14.187 1.00 82.44 102 CYS A N 1
ATOM 752 C CA . CYS A 1 102 ? 10.372 3.400 -13.856 1.00 82.44 102 CYS A CA 1
ATOM 753 C C . CYS A 1 102 ? 10.597 4.772 -13.234 1.00 82.44 102 CYS A C 1
ATOM 755 O O . CYS A 1 102 ? 11.619 4.996 -12.578 1.00 82.44 102 CYS A O 1
ATOM 757 N N . TRP A 1 103 ? 9.626 5.672 -13.348 1.00 83.56 103 TRP A N 1
ATOM 758 C CA . TRP A 1 103 ? 9.718 6.951 -12.657 1.00 83.56 103 TRP A CA 1
ATOM 759 C C . TRP A 1 103 ? 9.789 6.727 -11.140 1.00 83.56 103 TRP A C 1
ATOM 761 O O . TRP A 1 103 ? 9.054 5.902 -10.599 1.00 83.56 103 TRP A O 1
ATOM 771 N N . ALA A 1 104 ? 10.648 7.455 -10.424 1.00 80.50 104 ALA A N 1
ATOM 772 C CA . ALA A 1 104 ? 10.735 7.390 -8.965 1.00 80.50 104 ALA A CA 1
ATOM 773 C C . ALA A 1 104 ? 10.912 8.785 -8.360 1.00 80.50 104 ALA A C 1
ATOM 775 O O . ALA A 1 104 ? 11.504 9.666 -8.973 1.00 80.50 104 ALA A O 1
ATOM 776 N N . LEU A 1 105 ? 10.454 8.960 -7.116 1.00 76.75 105 LEU A N 1
ATOM 777 C CA . LEU A 1 105 ? 10.538 10.239 -6.390 1.00 76.75 105 LEU A CA 1
ATOM 778 C C . LEU A 1 105 ? 11.982 10.678 -6.127 1.00 76.75 105 LEU A C 1
ATOM 780 O O . LEU A 1 105 ? 12.238 11.843 -5.847 1.00 76.75 105 LEU A O 1
ATOM 784 N N . TYR A 1 106 ? 12.905 9.723 -6.115 1.00 79.81 106 TYR A N 1
ATOM 785 C CA . TYR A 1 106 ? 14.318 9.950 -5.881 1.00 79.81 106 TYR A CA 1
ATOM 786 C C . TYR A 1 106 ? 15.133 8.930 -6.676 1.00 79.81 106 TYR A C 1
ATOM 788 O O . TYR A 1 106 ? 14.662 7.811 -6.908 1.00 79.81 106 TYR A O 1
ATOM 796 N N . PRO A 1 107 ? 16.355 9.290 -7.097 1.00 78.25 107 PRO A N 1
ATOM 797 C CA . PRO A 1 107 ? 17.221 8.371 -7.811 1.00 78.25 107 PRO A CA 1
ATOM 798 C C . PRO A 1 107 ? 17.659 7.191 -6.915 1.00 78.25 107 PRO A C 1
ATOM 800 O O . PRO A 1 107 ? 17.790 7.344 -5.698 1.00 78.25 107 PRO A O 1
ATOM 803 N N . PRO A 1 108 ? 17.935 6.011 -7.501 1.00 84.00 108 PRO A N 1
ATOM 804 C CA . PRO A 1 108 ? 17.777 5.693 -8.921 1.00 84.00 108 PRO A CA 1
ATOM 805 C C . PRO A 1 108 ? 16.312 5.431 -9.316 1.00 84.00 108 PRO A C 1
ATOM 807 O O . PRO A 1 108 ? 15.547 4.865 -8.540 1.00 84.00 108 PRO A O 1
ATOM 810 N N . ALA A 1 109 ? 15.933 5.788 -10.543 1.00 83.88 109 ALA A N 1
ATOM 811 C CA . ALA A 1 109 ? 14.589 5.597 -11.098 1.00 83.88 109 ALA A CA 1
ATOM 812 C C . ALA A 1 109 ? 14.355 4.130 -11.529 1.00 83.88 109 ALA A C 1
ATOM 814 O O . ALA A 1 109 ? 14.447 3.785 -12.705 1.00 83.88 109 ALA A O 1
ATOM 815 N N . ARG A 1 110 ? 14.176 3.239 -10.540 1.00 87.69 110 ARG A N 1
ATOM 816 C CA . ARG A 1 110 ? 14.101 1.777 -10.723 1.00 87.69 110 ARG A CA 1
ATOM 817 C C . ARG A 1 110 ? 13.050 1.124 -9.830 1.00 87.69 110 ARG A C 1
ATOM 819 O O . ARG A 1 110 ? 12.783 1.623 -8.732 1.00 87.69 110 ARG A O 1
ATOM 826 N N . ALA A 1 111 ? 12.546 -0.047 -10.221 1.00 81.75 111 ALA A N 1
ATOM 827 C CA . ALA A 1 111 ? 11.571 -0.809 -9.430 1.00 81.75 111 ALA A CA 1
ATOM 828 C C . ALA A 1 111 ? 12.053 -1.101 -7.994 1.00 81.75 111 ALA A C 1
ATOM 830 O O . ALA A 1 111 ? 11.289 -0.997 -7.030 1.00 81.75 111 ALA A O 1
ATOM 831 N N . SER A 1 112 ? 13.350 -1.365 -7.805 1.00 85.38 112 SER A N 1
ATOM 832 C CA . SER A 1 112 ? 13.938 -1.557 -6.470 1.00 85.38 112 SER A CA 1
ATOM 833 C C . SER A 1 112 ? 13.851 -0.333 -5.553 1.00 85.38 112 SER A C 1
ATOM 835 O O . SER A 1 112 ? 13.856 -0.484 -4.328 1.00 85.38 112 SER A O 1
ATOM 837 N N . THR A 1 113 ? 13.743 0.877 -6.100 1.00 84.88 113 THR A N 1
ATOM 838 C CA . THR A 1 113 ? 13.534 2.106 -5.321 1.00 84.88 113 THR A CA 1
ATOM 839 C C . THR A 1 113 ? 12.126 2.144 -4.733 1.00 84.88 113 THR A C 1
ATOM 841 O O . THR A 1 113 ? 11.954 2.479 -3.557 1.00 84.88 113 THR A O 1
ATOM 844 N N . TRP A 1 114 ? 11.129 1.693 -5.493 1.00 86.88 114 TRP A N 1
ATOM 845 C CA . TRP A 1 114 ? 9.760 1.531 -5.007 1.00 86.88 114 TRP A CA 1
ATOM 846 C C . TRP A 1 114 ? 9.631 0.407 -3.987 1.00 86.88 114 TRP A C 1
ATOM 848 O O . TRP A 1 114 ? 9.043 0.633 -2.929 1.00 86.88 114 TRP A O 1
ATOM 858 N N . ALA A 1 115 ? 10.255 -0.751 -4.230 1.00 83.19 115 ALA A N 1
ATOM 859 C CA . ALA A 1 115 ? 10.291 -1.838 -3.251 1.00 83.19 115 ALA A CA 1
ATOM 860 C C . ALA A 1 115 ? 10.882 -1.354 -1.914 1.00 83.19 115 ALA A C 1
ATOM 862 O O . ALA A 1 115 ? 10.248 -1.474 -0.864 1.00 83.19 115 ALA A O 1
ATOM 863 N N . LYS A 1 116 ? 12.046 -0.687 -1.949 1.00 86.75 116 LYS A N 1
ATOM 864 C CA . LYS A 1 116 ? 12.683 -0.086 -0.762 1.00 86.75 116 LYS A CA 1
ATOM 865 C C . LYS A 1 116 ? 11.758 0.881 -0.028 1.00 86.75 116 LYS A C 1
ATOM 867 O O . LYS A 1 116 ? 11.675 0.834 1.202 1.00 86.75 116 LYS A O 1
ATOM 872 N N . ARG A 1 117 ? 11.081 1.772 -0.757 1.00 87.19 117 ARG A N 1
ATOM 873 C CA . ARG A 1 117 ? 10.156 2.757 -0.183 1.00 87.19 117 ARG A CA 1
ATOM 874 C C . ARG A 1 117 ? 8.996 2.076 0.542 1.00 87.19 117 ARG A C 1
ATOM 876 O O . ARG A 1 117 ? 8.730 2.408 1.701 1.00 87.19 117 ARG A O 1
ATOM 883 N N . SER A 1 118 ? 8.332 1.144 -0.134 1.00 79.69 118 SER A N 1
ATOM 884 C CA . SER A 1 118 ? 7.175 0.421 0.393 1.00 79.69 118 SER A CA 1
ATOM 885 C C . SER A 1 118 ? 7.570 -0.414 1.609 1.00 79.69 118 SER A C 1
ATOM 887 O O . SER A 1 118 ? 6.987 -0.243 2.679 1.00 79.69 118 SER A O 1
ATOM 889 N N . GLY A 1 119 ? 8.644 -1.203 1.512 1.00 65.75 119 GLY A N 1
ATOM 890 C CA . GLY A 1 119 ? 9.098 -2.060 2.607 1.00 65.75 119 GLY A CA 1
ATOM 891 C C . GLY A 1 119 ? 9.541 -1.274 3.845 1.00 65.75 119 GLY A C 1
ATOM 892 O O . GLY A 1 119 ? 9.219 -1.651 4.973 1.00 65.75 119 GLY A O 1
ATOM 893 N N . ARG A 1 120 ? 10.213 -0.124 3.675 1.00 78.94 120 ARG A N 1
ATOM 894 C CA . ARG A 1 120 ? 10.585 0.753 4.804 1.00 78.94 120 ARG A CA 1
ATOM 895 C C . ARG A 1 120 ? 9.365 1.320 5.527 1.00 78.94 120 ARG A C 1
ATOM 897 O O . ARG A 1 120 ? 9.367 1.378 6.756 1.00 78.94 120 ARG A O 1
ATOM 904 N N . ARG A 1 121 ? 8.342 1.753 4.784 1.00 68.69 121 ARG A N 1
ATOM 905 C CA . ARG A 1 121 ? 7.097 2.285 5.358 1.00 68.69 121 ARG A CA 1
ATOM 906 C C . ARG A 1 121 ? 6.348 1.197 6.127 1.00 68.69 121 ARG A C 1
ATOM 908 O O . ARG A 1 121 ? 6.032 1.396 7.296 1.00 68.69 121 ARG A O 1
ATOM 915 N N . SER A 1 122 ? 6.173 0.038 5.501 1.00 68.50 122 SER A N 1
ATOM 916 C CA . SER A 1 122 ? 5.591 -1.169 6.091 1.00 68.50 122 SER A CA 1
ATOM 917 C C . SER A 1 122 ? 6.276 -1.574 7.400 1.00 68.50 122 SER A C 1
ATOM 919 O O . SER A 1 122 ? 5.611 -1.795 8.410 1.00 68.50 122 SER A O 1
ATOM 921 N N . ARG A 1 123 ? 7.616 -1.571 7.436 1.00 59.59 123 ARG A N 1
ATOM 922 C CA . ARG A 1 123 ? 8.378 -1.910 8.646 1.00 59.59 123 ARG A CA 1
ATOM 923 C C . ARG A 1 123 ? 8.113 -0.952 9.806 1.00 59.59 123 ARG A C 1
ATOM 925 O O . ARG A 1 123 ? 7.965 -1.420 10.930 1.00 59.59 123 ARG A O 1
ATOM 932 N N . ARG A 1 124 ? 8.033 0.363 9.550 1.00 60.06 124 ARG A N 1
ATOM 933 C CA . ARG A 1 124 ? 7.750 1.358 10.604 1.00 60.06 124 ARG A CA 1
ATOM 934 C C . ARG A 1 124 ? 6.390 1.120 11.257 1.00 60.06 124 ARG A C 1
ATOM 936 O O . ARG A 1 124 ? 6.289 1.239 12.474 1.00 60.06 124 ARG A O 1
ATOM 943 N N . LEU A 1 125 ? 5.380 0.739 10.473 1.00 58.84 125 LEU A N 1
ATOM 944 C CA . LEU A 1 125 ? 4.036 0.440 10.977 1.00 58.84 125 LEU A CA 1
ATOM 945 C C . LEU A 1 125 ? 4.030 -0.796 11.886 1.00 58.84 125 LEU A C 1
ATOM 947 O O . LEU A 1 125 ? 3.439 -0.753 12.961 1.00 58.84 125 LEU A O 1
ATOM 951 N N . CYS A 1 126 ? 4.764 -1.853 11.519 1.00 47.00 126 CYS A N 1
ATOM 952 C CA . CYS A 1 126 ? 4.909 -3.043 12.362 1.00 47.00 126 CYS A CA 1
ATOM 953 C C . CYS A 1 126 ? 5.693 -2.767 13.656 1.00 47.00 126 CYS A C 1
ATOM 955 O O . CYS A 1 126 ? 5.322 -3.264 14.716 1.00 47.00 126 CYS A O 1
ATOM 957 N N . THR A 1 127 ? 6.768 -1.971 13.602 1.00 38.88 127 THR A N 1
ATOM 958 C CA . THR A 1 127 ? 7.584 -1.666 14.793 1.00 38.88 127 THR A CA 1
ATOM 959 C C . THR A 1 127 ? 6.920 -0.681 15.748 1.00 38.88 127 THR A C 1
ATOM 961 O O . THR A 1 127 ? 7.260 -0.665 16.925 1.00 38.88 127 THR A O 1
ATOM 964 N N . SER A 1 128 ? 5.967 0.127 15.274 1.00 44.31 128 SER A N 1
ATOM 965 C CA . SER A 1 128 ? 5.311 1.148 16.099 1.00 44.31 128 SER A CA 1
ATOM 966 C C . SER A 1 128 ? 4.252 0.592 17.061 1.00 44.31 128 SER A C 1
ATOM 968 O O . SER A 1 128 ? 3.555 1.377 17.698 1.00 44.31 128 SER A O 1
ATOM 970 N N . GLY A 1 129 ? 4.135 -0.735 17.200 1.00 37.28 129 GLY A N 1
ATOM 971 C CA . GLY A 1 129 ? 3.395 -1.348 18.300 1.00 37.28 129 GLY A CA 1
ATOM 972 C C . GLY A 1 129 ? 1.913 -0.979 18.330 1.00 37.28 129 GLY A C 1
ATOM 973 O O . GLY A 1 129 ? 1.421 -0.523 19.359 1.00 37.28 129 GLY A O 1
ATOM 974 N N . MET A 1 130 ? 1.177 -1.224 17.241 1.00 40.53 130 MET A N 1
ATOM 975 C CA . MET A 1 130 ? -0.292 -1.282 17.280 1.00 40.53 130 MET A CA 1
ATOM 976 C C . MET A 1 130 ? -0.735 -2.550 18.026 1.00 40.53 130 MET A C 1
ATOM 978 O O . MET A 1 130 ? -1.264 -3.490 17.442 1.00 40.53 130 MET A O 1
ATOM 982 N N . ARG A 1 131 ? -0.471 -2.609 19.336 1.00 32.72 131 ARG A N 1
ATOM 983 C CA . ARG A 1 131 ? -1.176 -3.530 20.229 1.00 32.72 131 ARG A CA 1
ATOM 984 C C . ARG A 1 131 ? -2.502 -2.861 20.593 1.00 32.72 131 ARG A C 1
ATOM 986 O O . ARG A 1 131 ? -2.456 -1.785 21.196 1.00 32.72 131 ARG A O 1
ATOM 993 N N . PRO A 1 132 ? -3.665 -3.450 20.268 1.00 32.44 132 PRO A N 1
ATOM 994 C CA . PRO A 1 132 ? -4.913 -2.981 20.850 1.00 32.44 132 PRO A CA 1
ATOM 995 C C . PRO A 1 132 ? -4.777 -3.061 22.373 1.00 32.44 132 PRO A C 1
ATOM 997 O O . PRO A 1 132 ? -4.309 -4.071 22.911 1.00 32.44 132 PRO A O 1
ATOM 1000 N N . LYS A 1 133 ? -5.123 -1.981 23.085 1.00 26.80 133 LYS A N 1
ATOM 1001 C CA . LYS A 1 133 ? -5.222 -2.061 24.544 1.00 26.80 133 LYS A CA 1
ATOM 1002 C C . LYS A 1 133 ? -6.276 -3.123 24.873 1.00 26.80 133 LYS A C 1
ATOM 1004 O O . LYS A 1 133 ? -7.361 -3.051 24.295 1.00 26.80 133 LYS A O 1
ATOM 1009 N N . PRO A 1 134 ? -6.002 -4.086 25.774 1.00 26.05 134 PRO A N 1
ATOM 1010 C CA . PRO A 1 134 ? -7.054 -4.974 26.242 1.00 26.05 134 PRO A CA 1
ATOM 1011 C C . PRO A 1 134 ? -8.146 -4.095 26.850 1.00 26.05 134 PRO A C 1
ATOM 1013 O O . PRO A 1 134 ? -7.854 -3.228 27.679 1.00 26.05 134 PRO A O 1
ATOM 1016 N N . SER A 1 135 ? -9.382 -4.266 26.382 1.00 35.41 135 SER A N 1
ATOM 1017 C CA . SER A 1 135 ? -10.548 -3.580 26.929 1.00 35.41 135 SER A CA 1
ATOM 1018 C C . SER A 1 135 ? -10.599 -3.868 28.427 1.00 35.41 135 SER A C 1
ATOM 1020 O O . SER A 1 135 ? -10.843 -5.003 28.839 1.00 35.41 135 SER A O 1
ATOM 1022 N N . GLY A 1 136 ? -10.274 -2.854 29.229 1.00 30.42 136 GLY A N 1
ATOM 1023 C CA . GLY A 1 136 ? -10.251 -2.950 30.679 1.00 30.42 136 GLY A CA 1
ATOM 1024 C C . GLY A 1 136 ? -11.609 -3.411 31.189 1.00 30.42 136 GLY A C 1
ATOM 1025 O O . GLY A 1 136 ? -12.642 -2.840 30.843 1.00 30.42 136 GLY A O 1
ATOM 1026 N N . SER A 1 137 ? -11.573 -4.469 31.990 1.00 32.59 137 SER A N 1
ATOM 1027 C CA . SER A 1 137 ? -12.702 -5.051 32.693 1.00 32.59 137 SER A CA 1
ATOM 1028 C C . SER A 1 137 ? -13.518 -3.991 33.434 1.00 32.59 137 SER A C 1
ATOM 1030 O O . SER A 1 137 ? -12.990 -3.112 34.119 1.00 32.59 137 SER A O 1
ATOM 1032 N N . ALA A 1 138 ? -14.839 -4.102 33.304 1.00 32.53 138 ALA A N 1
ATOM 1033 C CA . ALA A 1 138 ? -15.794 -3.336 34.080 1.00 32.53 138 ALA A CA 1
ATOM 1034 C C . ALA A 1 138 ? -15.530 -3.540 35.581 1.00 32.53 138 ALA A C 1
ATOM 1036 O O . ALA A 1 138 ? -15.670 -4.644 36.109 1.00 32.53 138 ALA A O 1
ATOM 1037 N N . ARG A 1 139 ? -15.166 -2.465 36.288 1.00 28.78 139 ARG A N 1
ATOM 1038 C CA . ARG A 1 139 ? -15.262 -2.428 37.751 1.00 28.78 139 ARG A CA 1
ATOM 1039 C C . ARG A 1 139 ? -16.747 -2.335 38.123 1.00 28.78 139 ARG A C 1
ATOM 1041 O O . ARG A 1 139 ? -17.413 -1.421 37.636 1.00 28.78 139 ARG A O 1
ATOM 1048 N N . PRO A 1 140 ? -17.284 -3.212 38.987 1.00 32.56 140 PRO A N 1
ATOM 1049 C CA . PRO A 1 140 ? -18.672 -3.105 39.409 1.00 32.56 140 PRO A CA 1
ATOM 1050 C C . PRO A 1 140 ? -18.858 -1.863 40.290 1.00 32.56 140 PRO A C 1
ATOM 1052 O O . PRO A 1 140 ? -18.155 -1.664 41.284 1.00 32.56 140 PRO A O 1
ATOM 1055 N N . SER A 1 141 ? -19.818 -1.017 39.915 1.00 34.97 141 SER A N 1
ATOM 1056 C CA . SER A 1 141 ? -20.258 0.130 40.707 1.00 34.97 141 SER A CA 1
ATOM 1057 C C . SER A 1 141 ? -20.883 -0.354 42.019 1.00 34.97 141 SER A C 1
ATOM 1059 O O . SER A 1 141 ? -21.898 -1.056 41.999 1.00 34.97 141 SER A O 1
ATOM 1061 N N . ARG A 1 142 ? -20.318 0.043 43.164 1.00 34.56 142 ARG A N 1
ATOM 1062 C CA . ARG A 1 142 ? -20.992 -0.104 44.461 1.00 34.56 142 ARG A CA 1
ATOM 1063 C C . ARG A 1 142 ? -22.257 0.760 44.473 1.00 34.56 142 ARG A C 1
ATOM 1065 O O . ARG A 1 142 ? -22.216 1.943 44.149 1.00 34.56 142 ARG A O 1
ATOM 1072 N N . ARG A 1 143 ? -23.375 0.131 44.831 1.00 35.03 143 ARG A N 1
ATOM 1073 C CA . ARG A 1 143 ? -24.718 0.705 44.976 1.00 35.03 143 ARG A CA 1
ATOM 1074 C C . ARG A 1 143 ? -24.971 1.060 46.452 1.00 35.03 143 ARG A C 1
ATOM 1076 O O . ARG A 1 143 ? -24.592 0.284 47.323 1.00 35.03 143 ARG A O 1
ATOM 1083 N N . GLY A 1 144 ? -25.674 2.172 46.694 1.00 29.36 144 GLY A N 1
ATOM 1084 C CA . GLY A 1 144 ? -26.279 2.576 47.981 1.00 29.36 144 GLY A CA 1
ATOM 1085 C C . GLY A 1 144 ? -25.697 3.897 48.510 1.00 29.36 144 GLY A C 1
ATOM 1086 O O . GLY A 1 144 ? -24.485 4.018 48.578 1.00 29.36 144 GLY A O 1
ATOM 1087 N N . SER A 1 145 ? -26.452 4.937 48.882 1.00 31.83 145 SER A N 1
ATOM 1088 C CA . SER A 1 145 ? -27.834 4.984 49.373 1.00 31.83 145 SER A CA 1
ATOM 1089 C C . SER A 1 145 ? -28.512 6.343 49.090 1.00 31.83 145 SER A C 1
ATOM 1091 O O . SER A 1 145 ? -27.850 7.354 48.875 1.00 31.83 145 SER A O 1
ATOM 1093 N N . LEU A 1 146 ? -29.847 6.318 49.079 1.00 30.89 146 LEU A N 1
ATOM 1094 C CA . LEU A 1 146 ? -30.827 7.395 48.841 1.00 30.89 146 LEU A CA 1
ATOM 1095 C C . LEU A 1 146 ? -30.892 8.375 50.041 1.00 30.89 146 LEU A C 1
ATOM 1097 O O . LEU A 1 146 ? -30.702 7.921 51.164 1.00 30.89 146 LEU A O 1
ATOM 1101 N N . ARG A 1 147 ? -31.144 9.697 49.914 1.00 29.08 147 ARG A N 1
ATOM 1102 C CA . ARG A 1 147 ? -32.446 10.446 49.809 1.00 29.08 147 ARG A CA 1
ATOM 1103 C C . ARG A 1 147 ? -32.198 11.910 50.316 1.00 29.08 147 ARG A C 1
ATOM 1105 O O . ARG A 1 147 ? -31.179 12.086 50.976 1.00 29.08 147 ARG A O 1
ATOM 1112 N N . PRO A 1 148 ? -33.128 12.905 50.256 1.00 37.09 148 PRO A N 1
ATOM 1113 C CA . PRO A 1 148 ? -34.167 13.280 49.276 1.00 37.09 148 PRO A CA 1
ATOM 1114 C C . PRO A 1 148 ? -34.061 14.755 48.753 1.00 37.09 148 PRO A C 1
ATOM 1116 O O . PRO A 1 148 ? -33.203 15.529 49.160 1.00 37.09 148 PRO A O 1
ATOM 1119 N N . ALA A 1 149 ? -34.974 15.110 47.832 1.00 30.33 149 ALA A N 1
ATOM 1120 C CA . ALA A 1 149 ? -35.099 16.331 47.005 1.00 30.33 149 ALA A CA 1
ATOM 1121 C C . ALA A 1 149 ? -35.665 17.594 47.712 1.00 30.33 149 ALA A C 1
ATOM 1123 O O . ALA A 1 149 ? -36.372 17.465 48.708 1.00 30.33 149 ALA A O 1
ATOM 1124 N N . SER A 1 150 ? -35.470 18.826 47.195 1.00 31.00 150 SER A N 1
ATOM 1125 C CA . SER A 1 150 ? -36.365 19.546 46.234 1.00 31.00 150 SER A CA 1
ATOM 1126 C C . SER A 1 150 ? -35.995 21.066 46.164 1.00 31.00 150 SER A C 1
ATOM 1128 O O . SER A 1 150 ? -35.180 21.490 46.977 1.00 31.00 150 SER A O 1
ATOM 1130 N N . PRO A 1 151 ? -36.674 21.963 45.396 1.00 42.91 151 PRO A N 1
ATOM 1131 C CA . PRO A 1 151 ? -36.875 22.032 43.936 1.00 42.91 151 PRO A CA 1
ATOM 1132 C C . PRO A 1 151 ? -36.627 23.468 43.357 1.00 42.91 151 PRO A C 1
ATOM 1134 O O . PRO A 1 151 ? -36.285 24.385 44.097 1.00 42.91 151 PRO A O 1
ATOM 1137 N N . LYS A 1 152 ? -36.935 23.659 42.053 1.00 30.14 152 LYS A N 1
ATOM 1138 C CA . LYS A 1 152 ? -37.088 24.897 41.218 1.00 30.14 152 LYS A CA 1
ATOM 1139 C C . LYS A 1 152 ? -36.023 24.952 40.101 1.00 30.14 152 LYS A C 1
ATOM 1141 O O . LYS A 1 152 ? -34.852 24.777 40.372 1.00 30.14 152 LYS A O 1
ATOM 1146 N N . SER A 1 153 ? -36.314 25.179 38.820 1.00 33.84 153 SER A N 1
ATOM 1147 C CA . SER A 1 153 ? -37.537 25.576 38.120 1.00 33.84 153 SER A CA 1
ATOM 1148 C C . SER A 1 153 ? -37.494 25.072 36.667 1.00 33.84 153 SER A C 1
ATOM 1150 O O . SER A 1 153 ? -36.428 24.824 36.107 1.00 33.84 153 SER A O 1
ATOM 1152 N N . ARG A 1 154 ? -38.680 24.906 36.076 1.00 32.09 154 ARG A N 1
ATOM 1153 C CA . ARG A 1 154 ? -38.908 24.541 34.674 1.00 32.09 154 ARG A CA 1
ATOM 1154 C C . ARG A 1 154 ? -38.474 25.670 33.738 1.00 32.09 154 ARG A C 1
ATOM 1156 O O . ARG A 1 154 ? -38.912 26.794 33.956 1.00 32.09 154 ARG A O 1
ATOM 1163 N N . ARG A 1 155 ? -37.823 25.334 32.618 1.00 33.25 155 ARG A N 1
ATOM 1164 C CA . ARG A 1 155 ? -38.173 25.864 31.284 1.00 33.25 155 ARG A CA 1
ATOM 1165 C C . ARG A 1 155 ? -38.013 24.772 30.228 1.00 33.25 155 ARG A C 1
ATOM 1167 O O . ARG A 1 155 ? -37.160 23.898 30.322 1.00 33.25 155 ARG A O 1
ATOM 1174 N N . THR A 1 156 ? -38.949 24.807 29.298 1.00 29.53 156 THR A N 1
ATOM 1175 C CA . THR A 1 156 ? -39.350 23.787 28.332 1.00 29.53 156 THR A CA 1
ATOM 1176 C C . THR A 1 156 ? -38.657 23.929 26.980 1.00 29.53 156 THR A C 1
ATOM 1178 O O . THR A 1 156 ? -38.352 25.040 26.571 1.00 2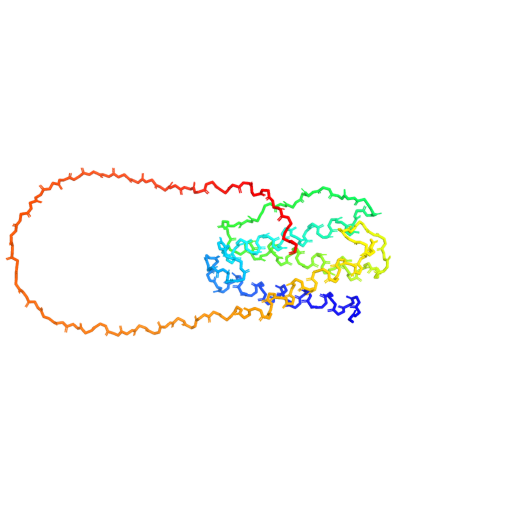9.53 156 THR A O 1
ATOM 1181 N N . CYS A 1 157 ? -38.575 22.791 26.279 1.00 24.11 157 CYS A N 1
ATOM 1182 C CA . CYS A 1 157 ? -38.640 22.589 24.824 1.00 24.11 157 CYS A CA 1
ATOM 1183 C C . CYS A 1 157 ? -37.755 23.438 23.894 1.00 24.11 157 CYS A C 1
ATOM 1185 O O . CYS A 1 157 ? -37.997 24.619 23.691 1.00 24.11 157 CYS A O 1
ATOM 1187 N N . THR A 1 158 ? -36.940 22.771 23.072 1.00 29.08 158 THR A N 1
ATOM 1188 C CA . THR A 1 158 ? -37.369 22.358 21.715 1.00 29.08 158 THR A CA 1
ATOM 1189 C C . THR A 1 158 ? -36.312 21.493 21.013 1.00 29.08 158 THR A C 1
ATOM 1191 O O . THR A 1 158 ? -35.119 21.569 21.284 1.00 29.08 158 THR A O 1
ATOM 1194 N N . ARG A 1 159 ? -36.804 20.601 20.143 1.00 29.33 159 ARG A N 1
ATOM 1195 C CA . ARG A 1 159 ? -36.061 19.683 19.266 1.00 29.33 159 ARG A CA 1
ATOM 1196 C C . ARG A 1 159 ? -35.075 20.417 18.352 1.00 29.33 159 ARG A C 1
ATOM 1198 O O . ARG A 1 159 ? -35.418 21.448 17.791 1.00 29.33 159 ARG A O 1
ATOM 1205 N N . GLY A 1 160 ? -33.965 19.753 18.035 1.00 27.23 160 GLY A N 1
ATOM 1206 C CA . GLY A 1 160 ? -33.145 20.089 16.871 1.00 27.23 160 GLY A CA 1
ATOM 1207 C C . GLY A 1 160 ? -32.115 19.011 16.556 1.00 27.23 160 GLY A C 1
ATOM 1208 O O . GLY A 1 160 ? -30.967 19.105 16.970 1.00 27.23 160 GLY A O 1
ATOM 1209 N N . ARG A 1 161 ? -32.523 17.968 15.820 1.00 31.80 161 ARG A N 1
ATOM 1210 C CA . ARG A 1 161 ? -31.591 17.086 15.102 1.00 31.80 161 ARG A CA 1
ATOM 1211 C C . ARG A 1 161 ? -30.752 17.946 14.162 1.00 31.80 161 ARG A C 1
ATOM 1213 O O . ARG A 1 161 ? -31.317 18.661 13.344 1.00 31.80 161 ARG A O 1
ATOM 1220 N N . SER A 1 162 ? -29.438 17.780 14.185 1.00 30.61 162 SER A N 1
ATOM 1221 C CA . SER A 1 162 ? -28.603 18.010 13.006 1.00 30.61 162 SER A CA 1
ATOM 1222 C C . SER A 1 162 ? -27.382 17.108 13.090 1.00 30.61 162 SER A C 1
ATOM 1224 O O . SER A 1 162 ? -26.450 17.336 13.854 1.00 30.61 162 SER A O 1
ATOM 1226 N N . ARG A 1 163 ? -27.448 16.019 12.317 1.00 30.25 163 ARG A N 1
ATOM 1227 C CA . ARG A 1 163 ? -26.284 15.238 11.914 1.00 30.25 163 ARG A CA 1
ATOM 1228 C C . ARG A 1 163 ? -25.488 16.121 10.962 1.00 30.25 163 ARG A C 1
ATOM 1230 O O . ARG A 1 163 ? -25.879 16.281 9.810 1.00 30.25 163 ARG A O 1
ATOM 1237 N N . SER A 1 164 ? -24.389 16.683 11.438 1.00 28.36 164 SER A N 1
ATOM 1238 C CA . SER A 1 164 ? -23.401 17.290 10.556 1.00 28.36 164 SER A CA 1
ATOM 1239 C C . SER A 1 164 ? -22.512 16.174 10.025 1.00 28.36 164 SER A C 1
ATOM 1241 O O . SER A 1 164 ? -21.592 15.723 10.702 1.00 28.36 164 SER A O 1
ATOM 1243 N N . ALA A 1 165 ? -22.828 15.707 8.817 1.00 29.94 165 ALA A N 1
ATOM 1244 C CA . ALA A 1 165 ? -21.878 15.000 7.977 1.00 29.94 165 ALA A CA 1
ATOM 1245 C C . ALA A 1 165 ? -20.684 15.940 7.755 1.00 29.94 165 ALA A C 1
ATOM 1247 O O . ALA A 1 165 ? -20.793 16.971 7.085 1.00 29.94 165 ALA A O 1
ATOM 1248 N N . GLY A 1 166 ? -19.564 15.629 8.405 1.00 25.11 166 GLY A N 1
ATOM 1249 C CA . GLY A 1 166 ? -18.308 16.325 8.191 1.00 25.11 166 GLY A CA 1
ATOM 1250 C C . GLY A 1 166 ? -17.872 16.098 6.752 1.00 25.11 166 GLY A C 1
ATOM 1251 O O . GLY A 1 166 ? -17.542 14.980 6.374 1.00 25.11 166 GLY A O 1
ATOM 1252 N N . ARG A 1 167 ? -17.899 17.167 5.951 1.00 27.53 167 ARG A N 1
ATOM 1253 C CA . ARG A 1 167 ? -17.239 17.228 4.645 1.00 27.53 167 ARG A CA 1
ATOM 1254 C C . ARG A 1 167 ? -15.802 16.749 4.823 1.00 27.53 167 ARG A C 1
ATOM 1256 O O . ARG A 1 167 ? -15.005 17.436 5.467 1.00 27.53 167 ARG A O 1
ATOM 1263 N N . LEU A 1 168 ? -15.485 15.592 4.251 1.00 32.75 168 LEU A N 1
ATOM 1264 C CA . LEU A 1 168 ? -14.112 15.170 4.032 1.00 32.75 168 LEU A CA 1
ATOM 1265 C C . LEU A 1 168 ? -13.497 16.207 3.098 1.00 32.75 168 LEU A C 1
ATOM 1267 O O . LEU A 1 168 ? -13.834 16.299 1.919 1.00 32.75 168 LEU A O 1
ATOM 1271 N N . ARG A 1 169 ? -12.674 17.080 3.681 1.00 28.89 169 ARG A N 1
ATOM 1272 C CA . ARG A 1 169 ? -11.857 18.015 2.919 1.00 28.89 169 ARG A CA 1
ATOM 1273 C C . ARG A 1 169 ? -10.977 17.164 2.021 1.00 28.89 169 ARG A C 1
ATOM 1275 O O . ARG A 1 169 ? -10.294 16.265 2.505 1.00 28.89 169 ARG A O 1
ATOM 1282 N N . SER A 1 170 ? -10.993 17.478 0.736 1.00 30.41 170 SER A N 1
ATOM 1283 C CA . SER A 1 170 ? -9.981 17.087 -0.231 1.00 30.41 170 SER A CA 1
ATOM 1284 C C . SER A 1 170 ? -8.620 17.502 0.326 1.00 30.41 170 SER A C 1
ATOM 1286 O O . SER A 1 170 ? -8.185 18.647 0.202 1.00 30.41 170 SER A O 1
ATOM 1288 N N . ALA A 1 171 ? -7.973 16.586 1.041 1.00 31.78 171 ALA A N 1
ATOM 1289 C CA . ALA A 1 171 ? -6.642 16.813 1.550 1.00 31.78 171 ALA A CA 1
ATOM 1290 C C . ALA A 1 171 ? -5.716 16.867 0.333 1.00 31.78 171 ALA A C 1
ATOM 1292 O O . ALA A 1 171 ? -5.537 15.888 -0.384 1.00 31.78 171 ALA A O 1
ATOM 1293 N N . ARG A 1 172 ? -5.132 18.037 0.068 1.00 26.89 172 ARG A N 1
ATOM 1294 C CA . ARG A 1 172 ? -3.869 18.105 -0.665 1.00 26.89 172 ARG A CA 1
ATOM 1295 C C . ARG A 1 172 ? -2.861 17.337 0.179 1.00 26.89 172 ARG A C 1
ATOM 1297 O O . ARG A 1 172 ? -2.435 17.808 1.229 1.00 26.89 172 ARG A O 1
ATOM 1304 N N . TRP A 1 173 ? -2.567 16.112 -0.237 1.00 41.31 173 TRP A N 1
ATOM 1305 C CA . TRP A 1 173 ? -1.690 15.198 0.482 1.00 41.31 173 TRP A CA 1
ATOM 1306 C C . TRP A 1 173 ? -0.234 15.596 0.229 1.00 41.31 173 TRP A C 1
ATOM 1308 O O . TRP A 1 173 ? 0.436 15.016 -0.625 1.00 41.31 173 TRP A O 1
ATOM 1318 N N . SER A 1 174 ? 0.240 16.617 0.944 1.00 28.42 174 SER A N 1
ATOM 1319 C CA . SER A 1 174 ? 1.657 16.971 0.968 1.00 28.42 174 SER A CA 1
ATOM 1320 C C . SER A 1 174 ? 2.467 15.798 1.514 1.00 28.42 174 SER A C 1
ATOM 1322 O O . SER A 1 174 ? 2.133 15.184 2.527 1.00 28.42 174 SER A O 1
ATOM 1324 N N . THR A 1 175 ? 3.527 15.473 0.791 1.00 31.36 175 THR A N 1
ATOM 1325 C CA . THR A 1 175 ? 4.540 14.472 1.109 1.00 31.36 175 THR A CA 1
ATOM 1326 C C . THR A 1 175 ? 5.049 14.621 2.546 1.00 31.36 175 THR A C 1
ATOM 1328 O O . THR A 1 175 ? 5.720 15.600 2.857 1.00 31.36 175 THR A O 1
ATOM 1331 N N . CYS A 1 176 ? 4.787 13.639 3.416 1.00 27.36 176 CYS A N 1
ATOM 1332 C CA . CYS A 1 176 ? 5.617 13.446 4.607 1.00 27.36 176 CYS A CA 1
ATOM 1333 C C . CYS A 1 176 ? 7.006 12.988 4.145 1.00 27.36 176 CYS A C 1
ATOM 1335 O O . CYS A 1 176 ? 7.133 11.884 3.598 1.00 27.36 176 CYS A O 1
ATOM 1337 N N . GLY A 1 177 ? 7.985 13.883 4.307 1.00 27.34 177 GLY A N 1
ATOM 1338 C CA . GLY A 1 177 ? 9.419 13.604 4.194 1.00 27.34 177 GLY A CA 1
ATOM 1339 C C . GLY A 1 177 ? 9.942 12.714 5.313 1.00 27.34 177 GLY A C 1
ATOM 1340 O O . GLY A 1 177 ? 9.219 12.526 6.319 1.00 27.34 177 GLY A O 1
#